Protein AF-A0A8X6U7G0-F1 (afdb_monomer_lite)

Organism: Nephila pilipes (NCBI:txid299642)

Structure (mmCIF, N/CA/C/O backbone):
data_AF-A0A8X6U7G0-F1
#
_entry.id   AF-A0A8X6U7G0-F1
#
loop_
_atom_site.group_PDB
_atom_site.id
_atom_site.type_symbol
_atom_site.label_atom_id
_atom_site.label_alt_id
_atom_site.label_comp_id
_atom_site.label_asym_id
_atom_site.label_entity_id
_atom_site.label_seq_id
_atom_site.pdbx_PDB_ins_code
_atom_site.Cartn_x
_atom_site.Cartn_y
_atom_site.Cartn_z
_atom_site.occupancy
_atom_site.B_iso_or_equiv
_atom_site.auth_seq_id
_atom_site.auth_comp_id
_atom_site.auth_asym_id
_atom_site.auth_atom_id
_atom_site.pdbx_PDB_model_num
ATOM 1 N N . MET A 1 1 ? -12.984 -13.295 27.075 1.00 32.00 1 MET A N 1
ATOM 2 C CA . MET A 1 1 ? -12.505 -12.039 26.458 1.00 32.00 1 MET A CA 1
ATOM 3 C C . MET A 1 1 ? -11.837 -12.392 25.142 1.00 32.00 1 MET A C 1
ATOM 5 O O . MET A 1 1 ? -10.773 -13.000 25.153 1.00 32.00 1 MET A O 1
ATOM 9 N N . SER A 1 2 ? -12.489 -12.113 24.018 1.00 39.81 2 SER A N 1
ATOM 10 C CA . SER A 1 2 ? -11.945 -12.380 22.685 1.00 39.81 2 SER A CA 1
ATOM 11 C C . SER A 1 2 ? -10.804 -11.394 22.440 1.00 39.81 2 SER A C 1
ATOM 13 O O . SER A 1 2 ? -11.038 -10.206 22.239 1.00 39.81 2 SER A O 1
ATOM 15 N N . SER A 1 3 ? -9.559 -11.858 22.544 1.00 39.34 3 SER A N 1
ATOM 16 C CA . SER A 1 3 ? -8.389 -11.067 22.164 1.00 39.34 3 SER A CA 1
ATOM 17 C C . SER A 1 3 ? -8.486 -10.826 20.660 1.00 39.34 3 SER A C 1
ATOM 19 O O . SER A 1 3 ? -8.207 -11.725 19.871 1.00 39.34 3 SER A O 1
ATOM 21 N N . ASN A 1 4 ? -8.950 -9.636 20.275 1.00 46.56 4 ASN A N 1
ATOM 22 C CA . ASN A 1 4 ? -9.064 -9.184 18.892 1.00 46.56 4 ASN A CA 1
ATOM 23 C C . ASN A 1 4 ? -7.651 -8.882 18.360 1.00 46.56 4 ASN A C 1
ATOM 25 O O . ASN A 1 4 ? -7.266 -7.736 18.140 1.00 46.56 4 ASN A O 1
ATOM 29 N N . ARG A 1 5 ? -6.806 -9.915 18.290 1.00 58.78 5 ARG A N 1
ATOM 30 C CA . ARG A 1 5 ? -5.465 -9.824 17.722 1.00 58.78 5 ARG A CA 1
ATOM 31 C C . ARG A 1 5 ? -5.644 -9.721 16.212 1.00 58.78 5 ARG A C 1
ATOM 33 O O . ARG A 1 5 ? -6.030 -10.695 15.575 1.00 58.78 5 ARG A O 1
ATOM 40 N N . GLY A 1 6 ? -5.411 -8.527 15.665 1.00 62.25 6 GLY A N 1
ATOM 41 C CA . GLY A 1 6 ? -5.389 -8.302 14.221 1.00 62.25 6 GLY A CA 1
ATOM 42 C C . GLY A 1 6 ? -4.464 -9.292 13.501 1.00 62.25 6 GLY A C 1
ATOM 43 O O . GLY A 1 6 ? -3.565 -9.881 14.108 1.00 62.25 6 GLY A O 1
ATOM 44 N N . ALA A 1 7 ? -4.697 -9.498 12.203 1.00 72.12 7 ALA A N 1
ATOM 45 C CA . ALA A 1 7 ? -3.927 -10.454 11.415 1.00 72.12 7 ALA A CA 1
ATOM 46 C C . ALA A 1 7 ?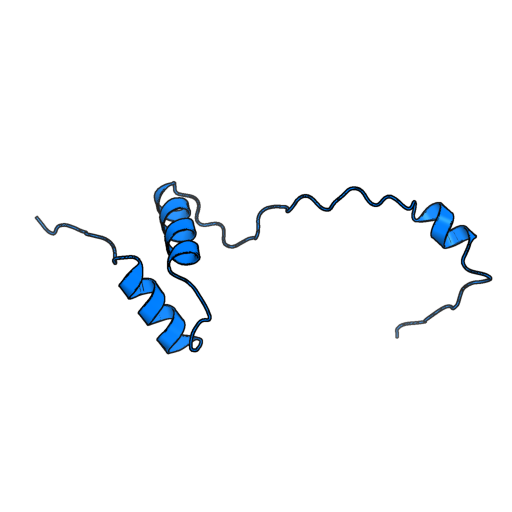 -2.426 -10.087 11.390 1.00 72.12 7 ALA A C 1
ATOM 48 O O . ALA A 1 7 ? -2.083 -8.917 11.194 1.00 72.12 7 ALA A O 1
ATOM 49 N N . PRO A 1 8 ? -1.515 -11.064 11.560 1.00 83.56 8 PRO A N 1
ATOM 50 C CA . PRO A 1 8 ? -0.082 -10.812 11.484 1.00 83.56 8 PRO A CA 1
ATOM 51 C C . PRO A 1 8 ? 0.324 -10.437 10.055 1.00 83.56 8 PRO A C 1
ATOM 53 O O . PRO A 1 8 ? -0.205 -10.977 9.083 1.00 83.56 8 PRO A O 1
ATOM 56 N N . THR A 1 9 ? 1.320 -9.559 9.918 1.00 87.50 9 THR A N 1
ATOM 57 C CA . THR A 1 9 ? 1.775 -9.006 8.630 1.00 87.50 9 THR A CA 1
ATOM 58 C C . THR A 1 9 ? 2.059 -10.076 7.573 1.00 87.50 9 THR A C 1
ATOM 60 O O . THR A 1 9 ? 1.710 -9.902 6.409 1.00 87.50 9 THR A O 1
ATOM 63 N N . LEU A 1 10 ? 2.637 -11.213 7.977 1.00 88.88 10 LEU A N 1
ATOM 64 C CA . LEU A 1 10 ? 2.931 -12.340 7.086 1.00 88.88 10 LEU A CA 1
ATOM 65 C C . LEU A 1 10 ? 1.670 -12.966 6.478 1.00 88.88 10 LEU A C 1
ATOM 67 O O . LEU A 1 10 ? 1.667 -13.291 5.293 1.00 88.88 10 LEU A O 1
ATOM 71 N N . GLN A 1 11 ? 0.595 -13.091 7.260 1.00 91.88 11 GLN A N 1
ATOM 72 C CA . GLN A 1 11 ? -0.673 -13.623 6.765 1.00 91.88 11 GLN A CA 1
ATOM 73 C C . GLN A 1 11 ? -1.285 -12.676 5.734 1.00 91.88 11 GLN A C 1
ATOM 75 O O . GLN A 1 11 ? -1.758 -13.114 4.691 1.00 91.88 11 GLN A O 1
ATOM 80 N N . THR A 1 12 ? -1.227 -11.369 5.987 1.00 91.69 12 THR A N 1
ATOM 81 C CA . THR A 1 12 ? -1.732 -10.358 5.053 1.00 91.69 12 THR A CA 1
ATOM 82 C C . THR A 1 12 ? -0.937 -10.346 3.745 1.00 91.69 12 THR A C 1
ATOM 84 O O . THR A 1 12 ? -1.538 -10.283 2.676 1.00 91.69 12 THR A O 1
ATOM 87 N N . VAL A 1 13 ? 0.394 -10.490 3.799 1.00 94.06 13 VAL A N 1
ATOM 88 C CA . VAL A 1 13 ? 1.231 -10.658 2.594 1.00 94.06 13 VAL A CA 1
ATOM 89 C C . VAL A 1 13 ? 0.810 -11.896 1.801 1.00 94.06 13 VAL A C 1
ATOM 91 O O . VAL A 1 13 ? 0.628 -11.805 0.589 1.00 94.06 13 VAL A O 1
ATOM 94 N N . ALA A 1 14 ? 0.637 -13.039 2.471 1.00 93.69 14 ALA A N 1
ATOM 95 C CA . ALA A 1 14 ? 0.225 -14.282 1.821 1.00 93.69 14 ALA A CA 1
ATOM 96 C C . ALA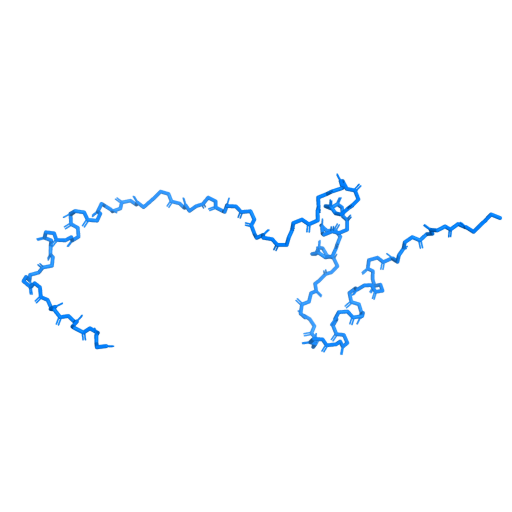 A 1 14 ? -1.161 -14.151 1.172 1.00 93.69 14 ALA A C 1
ATOM 98 O O . ALA A 1 14 ? -1.336 -14.547 0.023 1.00 93.69 14 ALA A O 1
ATOM 99 N N . ASN A 1 15 ? -2.118 -13.532 1.866 1.00 93.56 15 ASN A N 1
ATOM 100 C CA . ASN A 1 15 ? -3.467 -13.313 1.349 1.00 93.56 15 ASN A CA 1
ATOM 101 C C . ASN A 1 15 ? -3.457 -12.413 0.103 1.00 93.56 15 ASN A C 1
ATOM 103 O O . ASN A 1 15 ? -4.086 -12.748 -0.896 1.00 93.56 15 ASN A O 1
ATOM 107 N N . ILE A 1 16 ? -2.713 -11.301 0.137 1.00 92.56 16 ILE A N 1
ATOM 108 C CA . ILE A 1 16 ? -2.601 -10.377 -1.003 1.00 92.56 16 ILE A CA 1
ATOM 109 C C . ILE A 1 16 ? -1.934 -11.077 -2.189 1.00 92.56 16 ILE A C 1
ATOM 111 O O . ILE A 1 16 ? -2.475 -11.069 -3.292 1.00 92.56 16 ILE A O 1
ATOM 115 N N . ASN A 1 17 ? -0.791 -11.725 -1.971 1.00 94.06 17 ASN A N 1
ATOM 116 C CA . ASN A 1 17 ? -0.055 -12.370 -3.057 1.00 94.06 17 ASN A CA 1
ATOM 117 C C . ASN A 1 17 ? -0.793 -13.601 -3.624 1.00 94.06 17 ASN A C 1
ATOM 119 O O . ASN A 1 17 ? -0.600 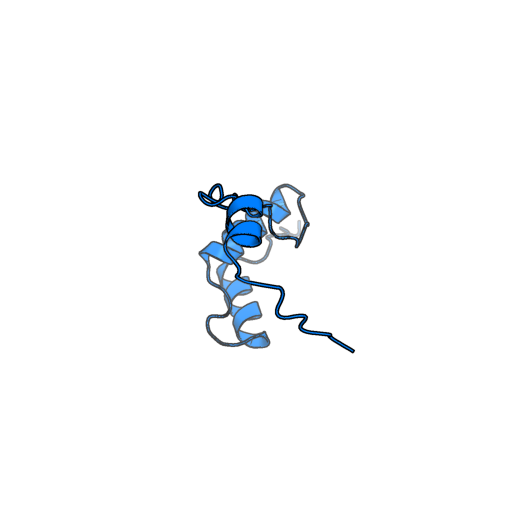-13.946 -4.786 1.00 94.06 17 ASN A O 1
ATOM 123 N N . SER A 1 18 ? -1.663 -14.246 -2.841 1.00 95.19 18 SER A N 1
ATOM 124 C CA . SER A 1 18 ? -2.533 -15.331 -3.318 1.00 95.19 18 SER A CA 1
ATOM 125 C C . SER A 1 18 ? -3.593 -14.833 -4.310 1.00 95.19 18 SER A C 1
ATOM 127 O O . SER A 1 18 ? -3.876 -15.499 -5.300 1.00 95.19 18 SER A O 1
ATOM 129 N N . VAL A 1 19 ? -4.154 -13.640 -4.075 1.00 96.12 19 VAL A N 1
ATOM 130 C CA . VAL A 1 19 ? -5.237 -13.071 -4.898 1.00 96.12 19 VAL A CA 1
ATOM 131 C C . VAL A 1 19 ? -4.703 -12.300 -6.105 1.00 96.12 19 VAL A C 1
ATOM 133 O O . VAL A 1 19 ? -5.245 -12.417 -7.201 1.00 96.12 19 VAL A O 1
ATOM 136 N N . PHE A 1 20 ? -3.652 -11.503 -5.914 1.00 92.44 20 PHE A N 1
ATOM 137 C CA . PHE A 1 20 ? -3.161 -10.562 -6.928 1.00 92.44 20 PHE A CA 1
ATOM 138 C C . PHE A 1 20 ? -1.922 -11.057 -7.682 1.00 92.44 20 PHE A C 1
ATOM 140 O O . PHE A 1 20 ? -1.530 -10.447 -8.675 1.00 92.44 20 PHE A O 1
ATOM 147 N N . GLY A 1 21 ? -1.314 -12.157 -7.235 1.00 89.38 21 GLY A N 1
ATOM 148 C CA . GLY A 1 21 ? -0.119 -12.737 -7.834 1.00 89.38 21 GLY A CA 1
ATOM 149 C C . GLY A 1 21 ? 1.115 -12.673 -6.933 1.00 89.38 21 GLY A C 1
ATOM 150 O O . GLY A 1 21 ? 1.214 -11.907 -5.972 1.00 89.38 21 GLY A O 1
ATOM 151 N N . ILE A 1 22 ? 2.088 -13.521 -7.261 1.00 89.00 22 ILE A N 1
ATOM 152 C CA . ILE A 1 22 ? 3.313 -13.703 -6.481 1.00 89.00 22 ILE A CA 1
ATOM 153 C C . ILE A 1 22 ? 4.124 -12.396 -6.454 1.00 89.00 22 ILE A C 1
ATOM 155 O O . ILE A 1 22 ? 4.364 -11.787 -7.491 1.00 89.00 22 ILE A O 1
ATOM 159 N N . GLN A 1 23 ? 4.582 -11.995 -5.260 1.00 88.31 23 GLN A N 1
ATOM 160 C CA . GLN A 1 23 ? 5.435 -10.815 -5.021 1.00 88.31 23 GLN A CA 1
ATOM 161 C C . GLN A 1 23 ? 4.806 -9.448 -5.362 1.00 88.31 23 GLN A C 1
ATOM 163 O O . GLN A 1 23 ? 5.528 -8.459 -5.474 1.00 88.31 23 GLN A O 1
ATOM 168 N N . VAL A 1 24 ? 3.474 -9.340 -5.451 1.00 92.69 24 VAL A N 1
ATOM 169 C CA . VAL A 1 24 ? 2.783 -8.036 -5.577 1.00 92.69 24 VAL A CA 1
ATOM 170 C C . VAL A 1 24 ? 3.058 -7.129 -4.377 1.00 92.69 24 VAL A C 1
ATOM 172 O O . VAL A 1 24 ? 3.041 -5.901 -4.476 1.00 92.69 24 VAL A O 1
ATOM 175 N N . THR A 1 25 ? 3.309 -7.715 -3.212 1.00 91.81 25 THR A N 1
ATOM 176 C CA . THR A 1 25 ? 3.571 -6.964 -1.992 1.00 91.81 25 THR A CA 1
ATOM 177 C C . THR A 1 25 ? 4.570 -7.683 -1.097 1.00 91.81 25 THR A C 1
ATOM 179 O O . THR A 1 25 ? 4.619 -8.912 -1.025 1.00 91.81 25 THR A O 1
ATOM 182 N N . THR A 1 26 ? 5.365 -6.883 -0.384 1.00 93.19 26 THR A N 1
ATOM 183 C CA . THR A 1 26 ? 6.371 -7.343 0.574 1.00 93.19 26 THR A CA 1
ATOM 184 C C . THR A 1 26 ? 5.918 -7.089 2.011 1.00 93.19 26 THR A C 1
ATOM 186 O O . THR A 1 26 ? 5.075 -6.229 2.281 1.00 93.19 26 THR A O 1
ATOM 189 N N . ASN A 1 27 ? 6.524 -7.802 2.963 1.00 92.69 27 ASN A N 1
ATOM 190 C CA . ASN A 1 27 ? 6.265 -7.623 4.395 1.00 92.69 27 ASN A CA 1
ATOM 191 C C . ASN A 1 27 ? 6.473 -6.164 4.843 1.00 92.69 27 ASN A C 1
ATOM 193 O O . ASN A 1 27 ? 5.639 -5.607 5.551 1.00 92.69 27 ASN A O 1
ATOM 197 N N . THR A 1 28 ? 7.519 -5.498 4.347 1.00 93.31 28 THR A N 1
ATOM 198 C CA . THR A 1 28 ? 7.796 -4.089 4.659 1.00 93.31 28 THR A CA 1
ATOM 199 C C . THR A 1 28 ? 6.664 -3.159 4.225 1.00 93.31 28 THR A C 1
ATOM 201 O O . THR A 1 28 ? 6.304 -2.250 4.974 1.00 93.31 28 THR A O 1
ATOM 204 N N . THR A 1 29 ? 6.081 -3.382 3.046 1.00 92.12 29 THR A N 1
ATOM 205 C CA . THR A 1 29 ? 4.958 -2.576 2.549 1.00 92.12 29 THR A CA 1
ATOM 206 C C . THR A 1 29 ? 3.711 -2.784 3.405 1.00 92.12 29 THR A C 1
ATOM 208 O O . THR A 1 29 ? 3.127 -1.808 3.873 1.00 92.12 29 THR A O 1
ATOM 211 N N . VAL A 1 30 ? 3.354 -4.038 3.703 1.00 93.19 30 VAL A N 1
ATOM 212 C CA . VAL A 1 30 ? 2.191 -4.340 4.557 1.00 93.19 30 VAL A CA 1
ATOM 213 C C . VAL A 1 30 ? 2.378 -3.794 5.968 1.00 93.19 30 VAL A C 1
ATOM 215 O O . VAL A 1 30 ? 1.444 -3.230 6.528 1.00 93.19 30 VAL A O 1
ATOM 218 N N . ALA A 1 31 ? 3.580 -3.899 6.539 1.00 93.31 31 ALA A N 1
ATOM 219 C CA . ALA A 1 31 ? 3.873 -3.350 7.860 1.00 93.31 31 ALA A CA 1
ATOM 220 C C . ALA A 1 31 ? 3.660 -1.828 7.906 1.00 93.31 31 ALA A C 1
ATOM 222 O O . ALA A 1 31 ? 3.115 -1.312 8.882 1.00 93.31 31 ALA A O 1
ATOM 223 N N . ARG A 1 32 ? 4.051 -1.108 6.844 1.00 91.81 32 ARG A N 1
ATOM 224 C CA . ARG A 1 32 ? 3.810 0.339 6.725 1.00 91.81 32 ARG A CA 1
ATOM 225 C C . ARG A 1 32 ? 2.317 0.657 6.646 1.00 91.81 32 ARG A C 1
ATOM 227 O O . ARG A 1 32 ? 1.872 1.547 7.363 1.00 91.81 32 ARG A O 1
ATOM 234 N N . TRP A 1 33 ? 1.548 -0.081 5.846 1.00 93.19 33 TRP A N 1
ATOM 235 C CA . TRP A 1 33 ? 0.094 0.103 5.762 1.00 93.19 33 TRP A CA 1
ATOM 236 C C . TRP A 1 33 ? -0.615 -0.208 7.079 1.00 93.19 33 TRP A C 1
ATOM 238 O O . TRP A 1 33 ? -1.404 0.605 7.540 1.00 93.19 33 TRP A O 1
ATOM 248 N N . LEU A 1 34 ? -0.286 -1.320 7.743 1.00 91.56 34 LEU A N 1
ATOM 249 C CA . LEU A 1 34 ? -0.864 -1.655 9.048 1.00 91.56 34 LEU A CA 1
ATOM 250 C C . LEU A 1 34 ? -0.549 -0.588 10.098 1.00 91.56 34 LEU A C 1
ATOM 252 O O . LEU A 1 34 ? -1.426 -0.216 10.870 1.00 91.56 34 LEU A O 1
ATOM 256 N N . LYS A 1 35 ? 0.677 -0.047 10.102 1.00 92.12 35 LYS A N 1
ATOM 257 C CA . LYS A 1 35 ? 1.033 1.079 10.975 1.00 92.12 35 LYS A CA 1
ATOM 258 C C . LYS A 1 35 ? 0.166 2.311 10.686 1.00 92.12 35 LYS A C 1
ATOM 260 O O . LYS A 1 35 ? -0.326 2.915 11.633 1.00 92.12 35 LYS A O 1
ATOM 265 N N . LYS A 1 36 ? -0.034 2.645 9.406 1.00 91.75 36 LYS A N 1
ATOM 266 C CA . LYS A 1 36 ? -0.881 3.761 8.949 1.00 91.75 36 LYS A CA 1
ATOM 267 C C . LYS A 1 36 ? -2.343 3.583 9.401 1.00 91.75 36 LYS A C 1
ATOM 269 O O . LYS A 1 36 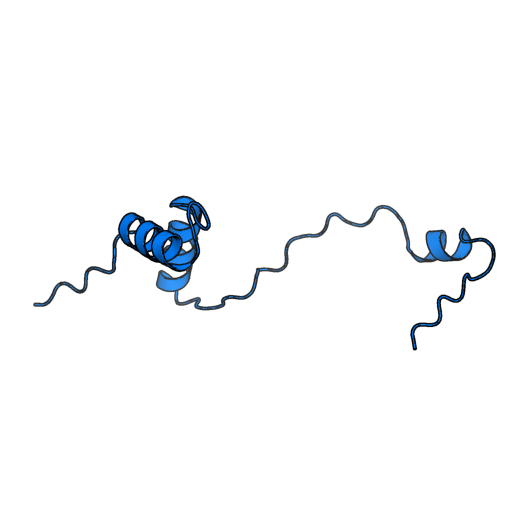? -2.917 4.472 10.029 1.00 91.75 36 LYS A O 1
ATOM 274 N N . PHE A 1 37 ? -2.894 2.384 9.216 1.00 91.38 37 PHE A N 1
ATOM 275 C CA . PHE A 1 37 ? -4.255 2.044 9.641 1.00 91.38 37 PHE A CA 1
ATOM 276 C C . PHE A 1 37 ? -4.413 2.039 11.165 1.00 91.38 37 PHE A C 1
ATOM 278 O O . PHE A 1 37 ? -5.425 2.508 11.678 1.00 91.38 37 PHE A O 1
ATOM 285 N N . HIS A 1 38 ? -3.407 1.582 11.914 1.00 90.44 38 HIS A N 1
ATOM 286 C CA . HIS A 1 38 ? -3.424 1.660 13.378 1.00 90.44 38 HIS A CA 1
ATOM 287 C C . HIS A 1 38 ? -3.352 3.101 13.905 1.00 90.44 38 HIS A C 1
ATOM 289 O O . HIS A 1 38 ? -3.846 3.353 15.000 1.00 90.44 38 HIS A O 1
ATOM 295 N N . SER A 1 39 ? -2.785 4.047 13.147 1.00 93.31 39 SER A N 1
ATOM 296 C CA . SER A 1 39 ? -2.859 5.480 13.474 1.00 93.31 39 SER A CA 1
ATOM 297 C C . SER A 1 39 ? -4.187 6.144 13.087 1.00 93.31 39 SER A C 1
ATOM 299 O O . SER A 1 39 ? -4.347 7.336 13.327 1.00 93.31 39 SER A O 1
ATOM 301 N N . GLY A 1 40 ? -5.140 5.395 12.519 1.00 94.19 40 GLY A N 1
ATOM 302 C CA . GLY A 1 40 ? -6.446 5.910 12.099 1.00 94.19 40 GLY A CA 1
ATOM 303 C C . GLY A 1 40 ? -6.452 6.581 10.724 1.00 94.19 40 GLY A C 1
ATOM 304 O O . GLY A 1 40 ? -7.464 7.157 10.335 1.00 94.19 40 GLY A O 1
ATOM 305 N N . ASP A 1 41 ? -5.349 6.498 9.981 1.00 93.94 41 ASP A N 1
ATOM 306 C CA . ASP A 1 41 ? -5.253 7.012 8.620 1.00 93.94 41 ASP A CA 1
ATOM 307 C C . ASP A 1 41 ? -5.525 5.875 7.630 1.00 93.94 41 ASP A C 1
ATOM 309 O O . ASP A 1 41 ? -4.707 4.974 7.440 1.00 93.94 41 ASP A O 1
ATOM 313 N N . PHE A 1 42 ? -6.703 5.918 7.014 1.00 93.38 42 PHE A N 1
ATOM 314 C CA . PHE A 1 42 ? -7.173 4.925 6.047 1.00 93.38 42 PHE A CA 1
ATOM 315 C C . PHE A 1 42 ? -7.064 5.409 4.599 1.00 93.38 42 PHE A C 1
ATOM 317 O O . PHE A 1 42 ? -7.615 4.773 3.697 1.00 93.38 42 PHE A O 1
ATOM 324 N N . GLU A 1 43 ? -6.369 6.521 4.346 1.00 93.06 43 GLU A N 1
ATOM 325 C CA . GLU A 1 43 ? -6.213 7.026 2.989 1.00 93.06 43 GLU A CA 1
ATOM 326 C C . GLU A 1 43 ? -5.403 6.052 2.125 1.00 93.06 43 GLU A C 1
ATOM 328 O O . GLU A 1 43 ? -4.296 5.629 2.475 1.00 93.06 43 GLU A O 1
ATOM 333 N N . LEU A 1 44 ? -5.946 5.721 0.955 1.00 90.12 44 LEU A N 1
ATOM 334 C CA . LEU A 1 44 ? -5.294 4.858 -0.036 1.00 90.12 44 LEU A CA 1
ATOM 335 C C . LEU A 1 44 ? -4.494 5.654 -1.078 1.00 90.12 44 LEU A C 1
ATOM 337 O O . LEU A 1 44 ? -3.750 5.073 -1.868 1.00 90.12 44 LEU A O 1
ATOM 341 N N . SER A 1 45 ? -4.645 6.978 -1.091 1.00 89.75 45 SER A N 1
ATOM 342 C CA . SER A 1 45 ? -3.874 7.896 -1.923 1.00 89.75 45 SER A CA 1
ATOM 343 C C . SER A 1 45 ? -2.384 7.812 -1.595 1.00 89.75 45 SER A C 1
ATOM 345 O O . SER A 1 45 ? -1.967 7.679 -0.443 1.00 89.75 45 SER A O 1
ATOM 347 N N . ASN A 1 46 ? -1.558 7.929 -2.635 1.00 84.12 46 ASN A N 1
ATOM 348 C CA . ASN A 1 46 ? -0.138 8.176 -2.437 1.00 84.12 46 ASN A CA 1
ATOM 349 C C . ASN A 1 46 ? 0.052 9.583 -1.868 1.00 84.12 46 ASN A C 1
ATOM 351 O O . ASN A 1 46 ? -0.493 10.545 -2.409 1.00 84.12 46 ASN A O 1
ATOM 355 N N . GLU A 1 47 ? 0.891 9.703 -0.841 1.00 83.00 47 GLU A N 1
ATOM 356 C CA . GLU A 1 47 ? 1.359 11.007 -0.381 1.00 83.00 47 GLU A CA 1
ATOM 357 C C . GLU A 1 47 ? 2.052 11.763 -1.529 1.00 83.00 47 GLU A C 1
ATOM 359 O O . GLU A 1 47 ? 2.721 11.131 -2.365 1.00 83.00 47 GLU A O 1
ATOM 364 N N . PRO A 1 48 ? 1.935 13.104 -1.578 1.00 84.31 48 PRO A N 1
ATOM 365 C CA . PRO A 1 48 ? 2.661 13.925 -2.535 1.00 84.31 48 PRO A CA 1
ATOM 366 C C . PRO A 1 48 ? 4.160 13.649 -2.418 1.00 84.31 48 PRO A C 1
ATOM 368 O O . PRO A 1 48 ? 4.822 14.042 -1.458 1.00 84.31 48 PRO A O 1
ATOM 371 N N . ARG A 1 49 ? 4.722 12.948 -3.401 1.00 82.50 49 ARG A N 1
ATOM 372 C CA . ARG A 1 49 ? 6.163 12.706 -3.440 1.00 82.50 49 ARG A CA 1
ATOM 373 C C . ARG A 1 49 ? 6.829 13.979 -3.934 1.00 82.50 49 ARG A C 1
ATOM 375 O O . ARG A 1 49 ? 6.419 14.532 -4.954 1.00 82.50 49 ARG A O 1
ATOM 382 N N . GLY A 1 50 ? 7.861 14.434 -3.228 1.00 82.25 50 GLY A N 1
ATOM 383 C CA . GLY A 1 50 ? 8.676 15.551 -3.687 1.00 82.25 50 GLY A CA 1
ATOM 384 C C . GLY A 1 50 ? 9.243 15.233 -5.068 1.00 82.25 50 GLY A C 1
ATOM 385 O O . GLY A 1 50 ? 10.140 14.401 -5.198 1.00 82.25 50 GLY A O 1
ATOM 386 N N . ARG A 1 51 ? 8.714 15.873 -6.113 1.00 79.81 51 ARG A N 1
ATOM 387 C CA . ARG A 1 51 ? 9.373 15.884 -7.416 1.00 79.81 51 ARG A CA 1
ATOM 388 C C . ARG A 1 51 ? 10.650 16.711 -7.241 1.00 79.81 51 ARG A C 1
ATOM 390 O O . ARG A 1 51 ? 10.556 17.823 -6.715 1.00 79.81 51 ARG A O 1
ATOM 397 N N . PRO A 1 52 ? 11.830 16.217 -7.657 1.00 77.94 52 PRO A N 1
ATOM 398 C CA . PRO A 1 52 ? 13.012 17.063 -7.743 1.00 77.94 52 PRO A CA 1
ATOM 399 C C . PRO A 1 52 ? 12.650 18.340 -8.501 1.00 77.94 52 PRO A C 1
ATOM 401 O O . PRO A 1 52 ? 11.939 18.266 -9.507 1.00 77.94 52 PRO A O 1
ATOM 404 N N . LYS A 1 53 ? 13.091 19.504 -8.008 1.00 72.38 53 LYS A N 1
ATOM 405 C CA . LYS A 1 53 ? 12.851 20.771 -8.710 1.00 72.38 53 LYS A CA 1
ATOM 406 C C . LYS A 1 53 ? 13.324 20.609 -10.153 1.00 72.38 53 LYS A C 1
ATOM 408 O O . LYS A 1 53 ? 14.477 20.246 -10.381 1.00 72.38 53 LYS A O 1
ATOM 413 N N . THR A 1 54 ? 12.429 20.841 -11.111 1.00 70.81 54 THR A N 1
ATOM 414 C CA . THR A 1 54 ? 12.787 20.811 -12.527 1.00 70.81 54 THR A CA 1
ATOM 415 C C . THR A 1 54 ? 13.866 21.871 -12.743 1.00 70.81 54 THR A C 1
ATOM 417 O O . THR A 1 54 ? 13.625 23.048 -12.501 1.00 70.81 54 THR A O 1
ATOM 420 N N . GLN A 1 55 ? 15.069 21.455 -13.144 1.00 77.00 55 GLN A N 1
ATOM 421 C CA . GLN A 1 55 ? 16.184 22.377 -13.407 1.00 77.00 55 GLN A CA 1
ATOM 422 C C . GLN A 1 55 ? 15.972 23.217 -14.672 1.00 77.00 55 GLN A C 1
ATOM 424 O O . GLN A 1 55 ? 16.694 24.181 -14.903 1.00 77.00 55 GLN A O 1
ATOM 429 N N . VAL A 1 56 ? 14.999 22.834 -15.498 1.00 77.31 56 VAL A N 1
ATOM 430 C CA . VAL A 1 56 ? 14.707 23.459 -16.780 1.00 77.31 56 VAL A CA 1
ATOM 431 C C . VAL A 1 56 ? 13.332 24.112 -16.718 1.00 77.31 56 VAL A C 1
ATOM 433 O O . VAL A 1 56 ? 12.341 23.466 -16.386 1.00 77.31 56 VAL A O 1
ATOM 436 N N . ASP A 1 57 ? 13.295 25.400 -17.039 1.00 81.12 57 ASP A N 1
ATOM 437 C CA . ASP A 1 57 ? 12.072 26.184 -17.158 1.00 81.12 57 ASP A CA 1
ATOM 438 C C . ASP A 1 57 ? 11.322 25.817 -18.451 1.00 81.12 57 ASP A C 1
ATOM 440 O O . ASP A 1 57 ? 11.901 25.786 -19.544 1.00 81.12 57 ASP A O 1
ATOM 444 N N . ASN A 1 58 ? 10.020 25.558 -18.329 1.00 79.06 58 ASN A N 1
ATOM 445 C CA . ASN A 1 58 ? 9.151 25.252 -19.461 1.00 79.06 58 ASN A CA 1
ATOM 446 C C . ASN A 1 58 ? 9.091 26.408 -20.471 1.00 79.06 58 ASN A C 1
ATOM 448 O O . ASN A 1 58 ? 8.933 26.145 -21.661 1.00 79.06 58 ASN A O 1
ATOM 452 N N . GLU A 1 59 ? 9.284 27.660 -20.046 1.00 79.62 59 GLU A N 1
ATOM 453 C CA . GLU A 1 59 ? 9.339 28.820 -20.948 1.00 79.62 59 GLU A CA 1
ATOM 4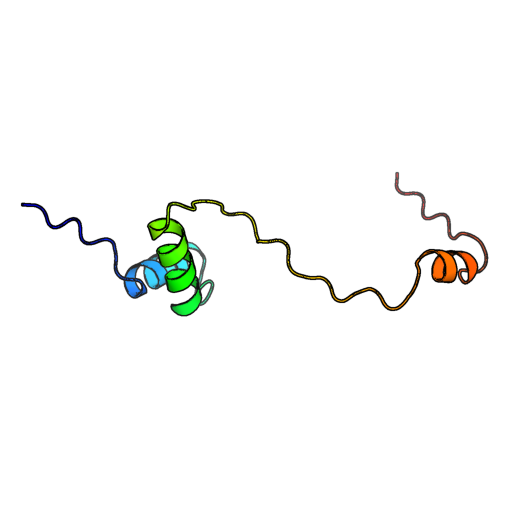54 C C . GLU A 1 59 ? 10.576 28.789 -21.854 1.00 79.62 59 GLU A C 1
ATOM 456 O O . GLU A 1 59 ? 10.515 29.121 -23.041 1.00 79.62 59 GLU A O 1
ATOM 461 N N . VAL A 1 60 ? 11.714 28.349 -21.310 1.00 80.31 60 VAL A N 1
ATOM 462 C CA . VAL A 1 60 ? 12.956 28.172 -22.075 1.00 80.31 60 VAL A CA 1
ATOM 463 C C . VAL A 1 60 ? 12.792 27.033 -23.077 1.00 80.31 60 VAL A C 1
ATOM 465 O O . VAL A 1 60 ? 13.211 27.164 -24.229 1.00 80.31 60 VAL A O 1
ATOM 468 N N . LEU A 1 61 ? 12.132 25.945 -22.672 1.00 77.56 61 LEU A N 1
ATOM 469 C CA . LEU A 1 61 ? 11.802 24.834 -23.567 1.00 77.56 61 LEU A CA 1
ATOM 470 C C . LEU A 1 61 ? 10.863 25.281 -24.688 1.00 77.56 61 LEU A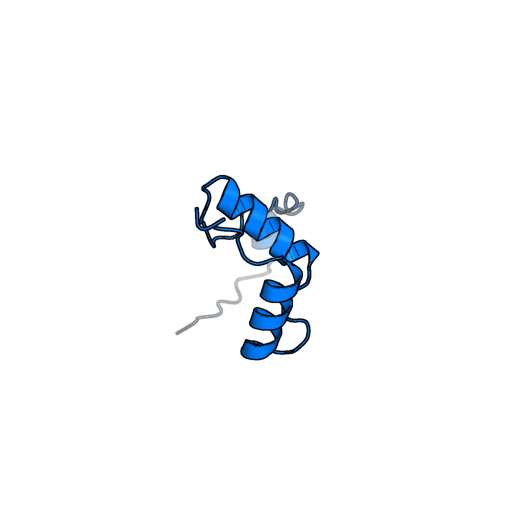 C 1
ATOM 472 O O . LEU A 1 61 ? 11.143 25.019 -25.855 1.00 77.56 61 LEU A O 1
ATOM 476 N N . TRP A 1 62 ? 9.799 26.012 -24.355 1.00 74.88 62 TRP A N 1
ATOM 477 C CA . TRP A 1 62 ? 8.818 26.497 -25.322 1.00 74.88 62 TRP A CA 1
ATOM 478 C C . TRP A 1 62 ? 9.447 27.415 -26.372 1.00 74.88 62 TRP A C 1
ATOM 480 O O . TRP A 1 62 ? 9.175 27.281 -27.563 1.00 74.88 62 TRP A O 1
ATOM 490 N N . LYS A 1 63 ? 10.353 28.302 -25.946 1.00 76.88 63 LYS A N 1
ATOM 491 C CA . LYS A 1 63 ? 11.101 29.199 -26.841 1.00 76.88 63 LYS A CA 1
ATOM 492 C C . LYS A 1 63 ? 12.135 28.474 -27.699 1.00 76.88 63 LYS A C 1
ATOM 494 O O . LYS A 1 63 ? 12.508 28.987 -28.752 1.00 76.88 63 LYS A O 1
ATOM 499 N N . ARG A 1 64 ? 12.631 27.316 -27.251 1.00 71.56 64 ARG A N 1
ATOM 500 C CA . ARG A 1 64 ? 13.654 26.546 -27.969 1.00 71.56 64 ARG A CA 1
ATOM 501 C C . ARG A 1 64 ? 13.067 25.575 -28.987 1.00 71.56 64 ARG A C 1
ATOM 503 O O . ARG A 1 64 ? 13.815 25.149 -29.862 1.00 71.56 64 ARG A O 1
ATOM 510 N N . ILE A 1 65 ? 11.774 25.254 -28.913 1.00 75.12 65 ILE A N 1
ATOM 511 C CA . ILE A 1 65 ? 11.090 24.456 -29.936 1.00 75.12 65 ILE A CA 1
ATOM 512 C C . ILE A 1 65 ? 10.947 25.321 -31.199 1.00 75.12 65 ILE A C 1
ATOM 514 O O . ILE A 1 65 ? 10.188 26.294 -31.183 1.00 75.12 65 ILE A O 1
ATOM 518 N N . PRO A 1 66 ? 11.658 25.006 -32.299 1.00 63.09 66 PRO A N 1
ATOM 519 C CA . PRO A 1 66 ? 11.494 25.734 -33.546 1.00 63.09 66 PRO A CA 1
ATOM 520 C C . PRO A 1 66 ? 10.096 25.431 -34.094 1.00 63.09 66 PRO A C 1
ATOM 522 O O . PRO A 1 66 ? 9.833 24.324 -34.542 1.00 63.09 66 PRO A O 1
ATOM 525 N N . CYS A 1 67 ? 9.202 26.418 -34.002 1.00 53.12 67 CYS A N 1
ATOM 526 C CA . CYS A 1 67 ? 7.885 26.468 -34.641 1.00 53.12 67 CYS A CA 1
ATOM 527 C C . CYS A 1 67 ? 6.986 25.232 -34.413 1.00 53.12 67 CYS A C 1
ATOM 529 O O . CYS A 1 67 ? 7.054 24.246 -35.134 1.00 53.12 67 CYS A O 1
ATOM 531 N N . LYS A 1 68 ? 6.084 25.349 -33.424 1.00 55.78 68 LYS A N 1
ATOM 532 C CA . LYS A 1 68 ? 4.871 24.540 -33.172 1.00 55.78 68 LYS A CA 1
ATOM 533 C C . LYS A 1 68 ? 4.644 23.351 -34.127 1.00 55.78 68 LYS A C 1
ATOM 535 O O . LYS A 1 68 ? 3.952 23.488 -35.135 1.00 55.78 68 LYS A O 1
ATOM 540 N N . VAL A 1 69 ? 5.069 22.154 -33.724 1.00 58.12 69 VAL A N 1
ATOM 541 C CA . VAL A 1 69 ? 4.368 20.935 -34.149 1.00 58.12 69 VAL A CA 1
ATOM 542 C C . VAL A 1 69 ? 3.022 20.956 -33.421 1.00 58.12 69 VAL A C 1
ATOM 544 O O . VAL A 1 69 ? 2.937 20.617 -32.244 1.00 58.12 69 VAL A O 1
ATOM 547 N N . HIS A 1 70 ? 1.977 21.458 -34.080 1.00 54.16 70 HIS A N 1
ATOM 548 C CA . HIS A 1 70 ? 0.604 21.336 -33.590 1.00 54.16 70 HIS A CA 1
ATOM 549 C C . HIS A 1 70 ? 0.205 19.863 -33.735 1.00 54.16 70 HIS A C 1
ATOM 551 O O . HIS A 1 70 ? -0.294 19.439 -34.773 1.00 54.16 70 HIS A O 1
ATOM 557 N N . VAL A 1 71 ? 0.482 19.048 -32.718 1.00 59.25 71 VAL A N 1
ATOM 558 C CA . VAL A 1 71 ? -0.154 17.734 -32.600 1.00 59.25 71 VAL A CA 1
ATOM 559 C C . VAL A 1 71 ? -1.590 17.984 -32.151 1.00 59.25 71 VAL A C 1
ATOM 561 O O . VAL A 1 71 ? -1.862 18.166 -30.967 1.00 59.25 71 VAL A O 1
ATOM 564 N N . ASN A 1 72 ? -2.491 18.086 -33.129 1.00 43.78 72 ASN A N 1
ATOM 565 C CA . ASN A 1 72 ? -3.930 18.058 -32.896 1.00 43.78 72 ASN A CA 1
ATOM 566 C C . ASN A 1 72 ? -4.296 16.664 -32.375 1.00 43.78 72 ASN A C 1
ATOM 568 O O . ASN A 1 72 ? -4.116 15.680 -33.091 1.00 43.78 72 ASN A O 1
ATOM 572 N N . TYR A 1 73 ? -4.812 16.583 -31.153 1.00 36.66 73 TYR A N 1
ATOM 573 C CA . TYR A 1 73 ? -5.566 15.415 -30.710 1.00 36.66 73 TYR A CA 1
ATOM 574 C C . TYR A 1 73 ? -7.048 15.710 -30.960 1.00 36.66 73 TYR A C 1
ATOM 576 O O . TYR A 1 73 ? -7.561 16.712 -30.462 1.00 36.66 73 TYR A O 1
ATOM 584 N N . HIS A 1 74 ? -7.671 14.882 -31.803 1.00 42.22 74 HIS A N 1
ATOM 585 C CA . HIS A 1 74 ? -9.121 14.808 -31.998 1.00 42.22 74 HIS A CA 1
ATOM 586 C C . HIS A 1 74 ? -9.793 14.131 -30.803 1.00 42.22 74 HIS A C 1
ATOM 588 O O . HIS A 1 74 ? -9.156 13.224 -30.218 1.00 42.22 74 HIS A O 1
#

Foldseek 3Di:
DPPPPPDQLVVVQVVCCVVPHHPPDDSVRSVVQVVCVVVVNPDPDDDPDDDPPDPDDVVVVVVPPPDDPPPDDD

Radius of gyration: 22.72 Å; chains: 1; bounding box: 29×44×61 Å

pLDDT: mean 79.44, std 16.96, range [32.0, 96.12]

Secondary structure (DSSP, 8-state):
-----PPPHHHHHHHHHHHH-TTSS-HHHHHHHHHHHHTT----SPP---PPPPSS-HHHHHHHSSS-------

Sequence (74 aa):
MSSNRGAPTLQTVANINSVFGIQVTTNTTVARWLKKFHSGDFELSNEPRGRPKTQVDNEVLWKRIPCKVHVNYH